Protein AF-A0A081BRT9-F1 (afdb_monomer_lite)

Secondary structure (DSSP, 8-state):
----------TTT--SSHHHHHHHHHHS-GGGGGGG----------------PPPHHHHHHHHHHHHHTT--HHHHHHHHHHHHHHHHHHTS--------S----

Radius of gyration: 30.95 Å; chains: 1; boundi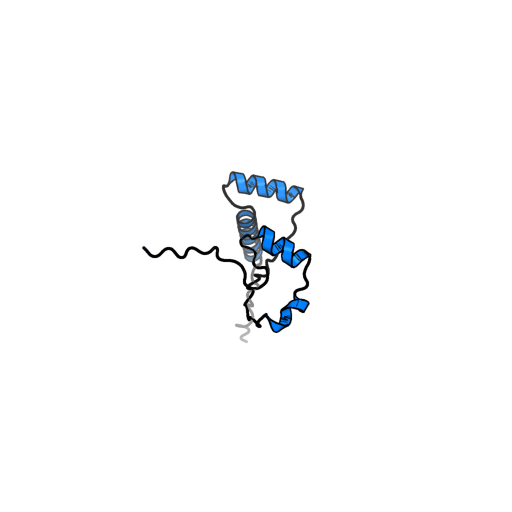ng box: 58×52×90 Å

Foldseek 3Di:
DDDPPDQPADPPQRDRDPVSVVVSPVPDPPVVCVVVDDDDDDDDPDPPDDDDDDDPVRQVVLCVVCVVVVHDSVVSVVVVVVVVVVVVVVPDPDPPPPDDDDPDD

Organism: NCBI:txid1499966

InterPro domains:
  IPR022148 CopG antitoxin [PF12441] (17-83)

Sequence (105 aa):
MNENSAPQVTSISKAATIEEIAEFWDTHSLADYWEQTHEVEFEVSAECRRRVTLAPDIYERLATQAHRRGLTLETLVNLWLSQRLERRNARKPQKRQKNVAEASQ

pLDDT: mean 82.81, std 17.64, range [34.69, 97.38]

Structure (mmCIF, N/CA/C/O backbone):
data_AF-A0A081BRT9-F1
#
_entry.id   AF-A0A081BRT9-F1
#
loop_
_atom_site.group_PDB
_atom_site.id
_atom_site.type_symbol
_atom_site.label_atom_id
_atom_site.label_alt_id
_atom_site.label_comp_id
_atom_site.label_asym_id
_atom_site.label_entity_id
_atom_site.label_seq_id
_atom_site.pdbx_PDB_ins_code
_atom_site.Cartn_x
_atom_site.Cartn_y
_atom_site.Cartn_z
_atom_site.occupancy
_atom_site.B_iso_or_equiv
_atom_site.auth_seq_id
_atom_site.auth_comp_id
_atom_site.auth_asym_id
_atom_site.auth_atom_id
_atom_site.pdbx_PDB_model_num
ATOM 1 N N . MET A 1 1 ? 39.431 22.110 -20.969 1.00 34.69 1 MET A N 1
ATOM 2 C CA . MET A 1 1 ? 37.967 21.954 -21.089 1.00 34.69 1 MET A CA 1
ATOM 3 C C . MET A 1 1 ? 37.706 20.468 -21.221 1.00 34.69 1 MET A C 1
ATOM 5 O O . MET A 1 1 ? 38.005 19.913 -22.267 1.00 34.69 1 MET A O 1
ATOM 9 N N . ASN A 1 2 ? 37.290 19.819 -20.133 1.00 45.44 2 ASN A N 1
ATOM 10 C CA . ASN A 1 2 ? 37.007 18.385 -20.103 1.00 45.44 2 ASN A CA 1
ATOM 11 C C . ASN A 1 2 ? 35.498 18.205 -19.999 1.00 45.44 2 ASN A C 1
ATOM 13 O O . ASN A 1 2 ? 34.967 18.365 -18.907 1.00 45.44 2 ASN A O 1
ATOM 17 N N . GLU A 1 3 ? 34.832 17.846 -21.090 1.00 47.00 3 GLU A N 1
ATOM 18 C CA . GLU A 1 3 ? 33.438 17.392 -21.048 1.00 47.00 3 GLU A CA 1
ATOM 19 C C . GLU A 1 3 ? 33.256 16.244 -22.043 1.00 47.00 3 GLU A C 1
ATOM 21 O O . GLU A 1 3 ? 32.727 16.403 -23.137 1.00 47.00 3 GLU A O 1
ATOM 26 N N . ASN A 1 4 ? 33.723 15.056 -21.657 1.00 50.81 4 ASN A N 1
ATOM 27 C CA . ASN A 1 4 ? 33.296 13.807 -22.285 1.00 50.81 4 ASN A CA 1
ATOM 28 C C . ASN A 1 4 ? 31.963 13.384 -21.637 1.00 50.81 4 ASN A C 1
ATOM 30 O O . ASN A 1 4 ? 31.917 12.443 -20.849 1.00 50.81 4 ASN A O 1
ATOM 34 N N . SER A 1 5 ? 30.876 14.098 -21.934 1.00 56.59 5 SER A N 1
ATOM 35 C CA . SER A 1 5 ? 29.516 13.658 -21.587 1.00 56.59 5 SER A CA 1
ATOM 36 C C . SER A 1 5 ? 28.977 12.774 -22.709 1.00 56.59 5 SER A C 1
ATOM 38 O O . SER A 1 5 ? 28.094 13.169 -23.465 1.00 56.59 5 SER A O 1
ATOM 40 N N . ALA A 1 6 ? 29.554 11.580 -22.863 1.00 61.16 6 ALA A N 1
ATOM 41 C CA . ALA A 1 6 ? 28.919 10.544 -23.669 1.00 61.16 6 ALA A CA 1
ATOM 42 C C . ALA A 1 6 ? 27.644 10.076 -22.938 1.00 61.16 6 ALA A C 1
ATOM 44 O O . ALA A 1 6 ? 27.686 9.919 -21.712 1.00 61.16 6 ALA A O 1
ATOM 45 N N . PRO A 1 7 ? 26.516 9.868 -23.641 1.00 64.69 7 PRO A N 1
ATOM 46 C CA . PRO A 1 7 ? 25.309 9.342 -23.016 1.00 64.69 7 PRO A CA 1
ATOM 47 C C . PRO A 1 7 ? 25.623 7.986 -22.374 1.00 64.69 7 PRO A C 1
ATOM 49 O O . PRO A 1 7 ? 26.227 7.115 -23.002 1.00 64.69 7 PRO A O 1
ATOM 52 N N . GLN A 1 8 ? 25.252 7.830 -21.102 1.00 74.06 8 GLN A N 1
ATOM 53 C CA . GLN A 1 8 ? 25.415 6.581 -20.361 1.00 74.06 8 GLN A CA 1
ATOM 54 C C . GLN A 1 8 ? 24.428 5.557 -20.931 1.00 74.06 8 GLN A C 1
ATOM 56 O O . GLN A 1 8 ? 23.262 5.528 -20.547 1.00 74.06 8 GLN A O 1
ATOM 61 N N . VAL A 1 9 ? 24.885 4.767 -21.900 1.00 88.62 9 VAL A N 1
ATOM 62 C CA . VAL A 1 9 ? 24.097 3.705 -22.532 1.00 88.62 9 VAL A CA 1
ATOM 63 C C . VAL A 1 9 ? 24.333 2.368 -21.845 1.00 88.62 9 VAL A C 1
ATOM 65 O O . VAL A 1 9 ? 25.416 2.079 -21.334 1.00 88.62 9 VAL A O 1
ATOM 68 N N . THR A 1 10 ? 23.314 1.522 -21.870 1.00 88.56 10 THR A N 1
ATOM 69 C CA . THR A 1 10 ? 23.387 0.157 -21.340 1.00 88.56 10 THR A CA 1
ATOM 70 C C . THR A 1 10 ? 24.361 -0.724 -22.126 1.00 88.56 10 THR A C 1
ATOM 72 O O . THR A 1 10 ? 24.479 -0.627 -23.347 1.00 88.56 10 THR A O 1
ATOM 75 N N . SER A 1 11 ? 25.063 -1.627 -21.435 1.00 87.44 11 SER A N 1
ATOM 76 C CA . SER A 1 11 ? 26.128 -2.435 -22.046 1.00 87.44 11 SER A CA 1
ATOM 77 C C . SER A 1 11 ? 25.633 -3.408 -23.123 1.00 87.44 11 SER A C 1
ATOM 79 O O . SER A 1 11 ? 26.323 -3.547 -24.134 1.00 87.44 11 SER A O 1
ATOM 81 N N . ILE A 1 12 ? 24.461 -4.030 -22.928 1.00 90.56 12 ILE A N 1
ATOM 82 C CA . ILE A 1 12 ? 23.890 -5.047 -23.833 1.00 90.56 12 ILE A CA 1
ATOM 83 C C . ILE A 1 12 ? 22.948 -4.398 -24.855 1.00 90.56 12 ILE A C 1
ATOM 85 O O . ILE A 1 12 ? 23.237 -4.412 -26.046 1.00 90.56 12 ILE A O 1
ATOM 89 N N . SER A 1 13 ? 21.873 -3.754 -24.393 1.00 89.06 13 SER A N 1
ATOM 90 C CA . SER A 1 13 ? 20.848 -3.144 -25.252 1.00 89.06 13 SER A CA 1
ATOM 91 C C . SER A 1 13 ? 21.305 -1.878 -25.986 1.00 89.06 13 SER A C 1
ATOM 93 O O . SER A 1 13 ? 20.623 -1.436 -26.902 1.00 89.06 13 SER A O 1
ATOM 95 N N . LYS A 1 14 ? 22.430 -1.256 -25.585 1.00 91.06 14 LYS A N 1
ATOM 96 C CA . LYS A 1 14 ? 22.933 0.035 -26.116 1.00 91.06 14 LYS A CA 1
ATOM 97 C C . LYS A 1 14 ? 21.916 1.187 -26.077 1.00 91.06 14 LYS A C 1
ATOM 99 O O . LYS A 1 14 ? 22.151 2.235 -26.671 1.00 91.06 14 LYS A O 1
ATOM 104 N N . ALA A 1 15 ? 20.830 1.010 -25.335 1.00 91.50 15 ALA A N 1
ATOM 105 C CA . ALA A 1 15 ? 19.762 1.973 -25.140 1.00 91.50 15 ALA A CA 1
ATOM 106 C C . ALA A 1 15 ? 20.122 2.983 -24.043 1.00 91.50 15 ALA A C 1
ATOM 108 O O . ALA A 1 15 ? 20.834 2.638 -23.086 1.00 91.50 15 ALA A O 1
ATOM 109 N N . ALA A 1 16 ? 19.629 4.215 -24.201 1.00 89.62 16 ALA A N 1
ATOM 110 C CA . ALA A 1 16 ? 19.879 5.340 -23.298 1.00 89.62 16 ALA A CA 1
ATOM 111 C C . ALA A 1 16 ? 18.681 5.643 -22.382 1.00 89.62 16 ALA A C 1
ATOM 113 O O . ALA A 1 16 ? 18.864 6.235 -21.318 1.00 89.62 16 ALA A O 1
ATOM 114 N N . THR A 1 17 ? 17.469 5.249 -22.785 1.00 91.56 17 THR A N 1
ATOM 115 C CA . THR A 1 17 ? 16.224 5.468 -22.030 1.00 91.56 17 THR A CA 1
ATOM 116 C C . THR A 1 17 ? 15.646 4.162 -21.489 1.00 91.56 17 THR A C 1
ATOM 118 O O . THR A 1 17 ? 15.946 3.081 -21.992 1.00 91.56 17 THR A O 1
ATOM 121 N N . ILE A 1 18 ? 14.813 4.253 -20.448 1.00 91.62 18 ILE A N 1
ATOM 122 C CA . ILE A 1 18 ? 14.179 3.076 -19.832 1.00 91.62 18 ILE A CA 1
ATOM 123 C C . ILE A 1 18 ? 13.239 2.397 -20.832 1.00 91.62 18 ILE A C 1
ATOM 125 O O . ILE A 1 18 ? 13.204 1.171 -20.909 1.00 91.62 18 ILE A O 1
ATOM 129 N N . GLU A 1 19 ? 12.519 3.190 -21.618 1.00 93.50 19 GLU A N 1
ATOM 130 C CA . GLU A 1 19 ? 11.577 2.737 -22.634 1.00 93.50 19 GLU A CA 1
ATOM 131 C C . GLU A 1 19 ? 12.280 1.933 -23.737 1.00 93.50 19 GLU A C 1
ATOM 133 O O . GLU A 1 19 ? 11.851 0.827 -24.053 1.00 93.50 19 GLU A O 1
ATOM 138 N N . GLU A 1 20 ? 13.405 2.431 -24.261 1.00 92.31 20 GLU A N 1
ATOM 139 C CA . GLU A 1 20 ? 14.206 1.717 -25.268 1.00 92.31 20 GLU A CA 1
ATOM 140 C C . GLU A 1 20 ? 14.825 0.422 -24.712 1.00 92.31 20 GLU A C 1
ATOM 142 O O . GLU A 1 20 ? 14.930 -0.576 -25.424 1.00 92.31 20 GLU A O 1
ATOM 147 N N . ILE A 1 21 ? 15.240 0.416 -23.436 1.00 93.19 21 ILE A N 1
ATOM 148 C CA . ILE A 1 21 ? 15.748 -0.796 -22.770 1.00 93.19 21 ILE A CA 1
ATOM 149 C C . ILE A 1 21 ? 14.633 -1.844 -22.674 1.00 93.19 21 ILE A C 1
ATOM 151 O O . ILE A 1 21 ? 14.879 -3.018 -22.946 1.00 93.19 21 ILE A O 1
ATOM 155 N N . ALA A 1 22 ? 13.421 -1.430 -22.296 1.00 93.00 22 ALA A N 1
ATOM 156 C CA . ALA A 1 22 ? 12.270 -2.320 -22.205 1.00 93.00 22 ALA A CA 1
ATOM 157 C C . ALA A 1 22 ? 11.899 -2.906 -23.576 1.00 93.00 22 ALA A C 1
ATOM 159 O O . ALA A 1 22 ? 11.799 -4.122 -23.697 1.00 93.00 22 ALA A O 1
ATOM 160 N N . GLU A 1 23 ? 11.800 -2.075 -24.619 1.00 95.06 23 GLU A N 1
ATOM 161 C CA . GLU A 1 23 ? 11.469 -2.525 -25.981 1.00 95.06 23 GLU A CA 1
ATOM 162 C C . GLU A 1 23 ? 12.494 -3.535 -26.533 1.00 95.06 23 GLU A C 1
ATOM 164 O O . GLU A 1 23 ? 12.135 -4.520 -27.190 1.00 95.06 23 GLU A O 1
ATOM 169 N N . PHE A 1 24 ? 13.777 -3.350 -26.208 1.00 94.19 24 PHE A N 1
ATOM 170 C CA . PHE A 1 24 ? 14.812 -4.327 -26.534 1.00 94.19 24 PHE A CA 1
ATOM 171 C C . PHE A 1 24 ? 14.563 -5.673 -25.835 1.00 94.19 24 PHE A C 1
ATOM 173 O O . PHE A 1 24 ? 14.541 -6.710 -26.496 1.00 94.19 24 PHE A O 1
ATOM 180 N N . TRP A 1 25 ? 14.339 -5.682 -24.518 1.00 94.25 25 TRP A N 1
ATOM 181 C CA . TRP A 1 25 ? 14.158 -6.922 -23.750 1.00 94.25 25 TRP A CA 1
ATOM 182 C C . TRP A 1 25 ? 12.785 -7.588 -23.928 1.00 94.25 25 TRP A C 1
ATOM 184 O O . TRP A 1 25 ? 12.671 -8.788 -23.699 1.00 94.25 25 TRP A O 1
ATOM 194 N N . ASP A 1 26 ? 11.768 -6.870 -24.405 1.00 95.19 26 ASP A N 1
ATOM 195 C CA . ASP A 1 26 ? 10.484 -7.462 -24.806 1.00 95.19 26 ASP A CA 1
ATOM 196 C C . ASP A 1 26 ? 10.629 -8.366 -26.041 1.00 95.19 26 ASP A C 1
ATOM 198 O O . ASP A 1 26 ? 9.858 -9.310 -26.233 1.00 95.19 26 ASP A O 1
ATOM 202 N N . THR A 1 27 ? 11.624 -8.085 -26.888 1.00 93.81 27 THR A N 1
ATOM 203 C CA . THR A 1 27 ? 11.876 -8.817 -28.138 1.00 93.81 27 THR A CA 1
ATOM 204 C C . THR A 1 27 ? 13.071 -9.770 -28.066 1.00 93.81 27 THR A C 1
ATOM 206 O O . THR A 1 27 ? 13.165 -10.674 -28.897 1.00 93.81 27 THR A O 1
ATOM 209 N N . HIS A 1 28 ? 13.956 -9.615 -27.076 1.00 93.56 28 HIS A N 1
ATOM 210 C CA . HIS A 1 28 ? 15.177 -10.408 -26.915 1.00 93.56 28 HIS A CA 1
ATOM 211 C C . HIS A 1 28 ? 15.138 -11.262 -25.646 1.00 93.56 28 HIS A C 1
ATOM 213 O O . HIS A 1 28 ? 14.808 -10.785 -24.562 1.00 93.56 28 HIS A O 1
ATOM 219 N N . SER A 1 29 ? 15.539 -12.530 -25.753 1.00 91.25 29 SER A N 1
ATOM 220 C CA . SER A 1 29 ? 15.634 -13.408 -24.588 1.00 91.25 29 SER A CA 1
ATOM 221 C C . SER A 1 29 ? 16.905 -13.120 -23.792 1.00 91.25 29 SER A C 1
ATOM 223 O O . SER A 1 29 ? 17.996 -13.047 -24.354 1.00 91.25 29 SER A O 1
ATOM 225 N N . LEU A 1 30 ? 16.801 -13.055 -22.460 1.00 90.50 30 LEU A N 1
ATOM 226 C CA . LEU A 1 30 ? 17.973 -12.973 -21.575 1.00 90.50 30 LEU A CA 1
ATOM 227 C C . LEU A 1 30 ? 18.951 -14.139 -21.792 1.00 90.50 30 LEU A C 1
ATOM 229 O O . LEU A 1 30 ? 20.162 -13.960 -21.672 1.00 90.50 30 LEU A O 1
ATOM 233 N N . ALA A 1 31 ? 18.435 -15.320 -22.145 1.00 90.81 31 ALA A N 1
ATOM 234 C CA . ALA A 1 31 ? 19.243 -16.516 -22.370 1.00 90.81 31 ALA A CA 1
ATOM 235 C C . ALA A 1 31 ? 20.273 -16.336 -23.500 1.00 90.81 31 ALA A C 1
ATOM 237 O O . ALA A 1 31 ? 21.374 -16.874 -23.405 1.00 90.81 31 ALA A O 1
ATOM 238 N N . ASP A 1 32 ? 19.957 -15.531 -24.520 1.00 92.19 32 ASP A N 1
ATOM 239 C CA . ASP A 1 32 ? 20.842 -15.292 -25.671 1.00 92.19 32 ASP A CA 1
ATOM 240 C C . ASP A 1 32 ? 22.095 -14.487 -25.285 1.00 92.19 32 ASP A C 1
ATOM 242 O O . ASP A 1 32 ? 23.099 -14.478 -25.999 1.00 92.19 32 ASP A O 1
ATOM 246 N N . TYR A 1 33 ? 22.052 -13.832 -24.124 1.00 90.50 33 TYR A N 1
ATOM 247 C CA . TYR A 1 33 ? 23.116 -12.986 -23.599 1.00 90.50 33 TYR A CA 1
ATOM 248 C C . TYR A 1 33 ? 23.695 -13.525 -22.289 1.00 90.50 33 TYR A C 1
ATOM 250 O O . TYR A 1 33 ? 24.466 -12.815 -21.649 1.00 90.50 33 TYR A O 1
ATOM 258 N N . TRP A 1 34 ? 23.373 -14.765 -21.895 1.00 89.44 34 TRP A N 1
ATOM 259 C CA . TRP A 1 34 ? 23.751 -15.331 -20.593 1.00 89.44 34 TRP A CA 1
ATOM 260 C C . TRP A 1 34 ? 25.262 -15.248 -20.319 1.00 89.44 34 TRP A C 1
ATOM 262 O O . TRP A 1 34 ? 25.669 -14.787 -19.257 1.00 89.44 34 TRP A O 1
ATOM 272 N N . GLU A 1 35 ? 26.092 -15.552 -21.321 1.00 91.75 35 GLU A N 1
ATOM 273 C CA . GLU A 1 35 ? 27.565 -15.471 -21.253 1.00 91.75 35 GLU A CA 1
ATOM 274 C C . GLU A 1 35 ? 28.114 -14.038 -21.090 1.00 91.75 35 GLU A C 1
ATOM 276 O O . GLU A 1 35 ? 29.278 -13.842 -20.747 1.00 91.75 35 GLU A O 1
ATOM 281 N N . GLN A 1 36 ? 27.294 -13.020 -21.364 1.00 90.94 36 GLN A N 1
ATOM 282 C CA . GLN A 1 36 ? 27.626 -11.601 -21.180 1.00 90.94 36 GLN A CA 1
ATOM 283 C C . GLN A 1 36 ? 27.092 -11.055 -19.846 1.00 90.94 36 GLN A C 1
ATOM 285 O O . GLN A 1 36 ? 27.360 -9.901 -19.499 1.00 90.94 36 GLN A O 1
ATOM 290 N N . THR A 1 37 ? 26.330 -11.864 -19.105 1.00 88.81 37 THR A N 1
ATOM 291 C CA . THR A 1 37 ? 25.838 -11.534 -17.766 1.00 88.81 37 THR A CA 1
ATOM 292 C C . THR A 1 37 ? 26.750 -12.112 -16.690 1.00 88.81 37 THR A C 1
ATOM 294 O O . THR A 1 37 ? 27.564 -12.998 -16.939 1.00 88.81 37 THR A O 1
ATOM 297 N N . HIS A 1 38 ? 26.634 -11.582 -15.478 1.00 87.69 38 HIS A N 1
ATOM 298 C CA . HIS A 1 38 ? 27.284 -12.138 -14.301 1.00 87.69 38 HIS A CA 1
ATOM 299 C C . HIS A 1 38 ? 26.235 -12.345 -13.219 1.00 87.69 38 HIS A C 1
ATOM 301 O O . HIS A 1 38 ? 25.266 -11.589 -13.125 1.00 87.69 38 HIS A O 1
ATOM 307 N N . GLU A 1 39 ? 26.431 -13.380 -12.413 1.00 88.50 39 GLU A N 1
ATOM 308 C CA . GLU A 1 39 ? 25.570 -13.650 -11.273 1.00 88.50 39 GLU A CA 1
ATOM 309 C C . GLU A 1 39 ? 25.713 -12.530 -10.237 1.00 88.50 39 GLU A C 1
ATOM 311 O O . GLU A 1 39 ? 26.821 -12.106 -9.900 1.00 88.50 39 GLU A O 1
ATOM 316 N N . VAL A 1 40 ? 24.576 -12.036 -9.752 1.00 89.94 40 VAL A N 1
ATOM 317 C CA . VAL A 1 40 ? 24.508 -11.014 -8.709 1.00 89.94 40 VAL A CA 1
ATOM 318 C C . VAL A 1 40 ? 23.595 -11.528 -7.610 1.00 89.94 40 VAL A C 1
ATOM 320 O O . VAL A 1 40 ? 22.429 -11.837 -7.856 1.00 89.94 40 VAL A O 1
ATOM 323 N N . GLU A 1 41 ? 24.118 -11.588 -6.388 1.00 88.81 41 GLU A N 1
ATOM 324 C CA . GLU A 1 41 ? 23.321 -11.856 -5.196 1.00 88.81 41 GLU A CA 1
ATOM 325 C C . GLU A 1 41 ? 22.664 -10.553 -4.730 1.00 88.81 41 GLU A C 1
ATOM 327 O O . GLU A 1 41 ? 23.332 -9.536 -4.525 1.00 88.81 41 GLU A O 1
ATOM 332 N N . PHE A 1 42 ? 21.342 -10.567 -4.579 1.00 86.69 42 PHE A N 1
ATOM 333 C CA . PHE A 1 42 ? 20.590 -9.439 -4.045 1.00 86.69 42 PHE A CA 1
ATOM 334 C C . PHE A 1 42 ? 19.599 -9.917 -2.990 1.00 86.69 42 PHE A C 1
ATOM 336 O O . PHE A 1 42 ? 18.923 -10.933 -3.147 1.00 86.69 42 PHE A O 1
ATOM 343 N N . GLU A 1 43 ? 19.497 -9.158 -1.903 1.00 85.00 43 GLU A N 1
ATOM 344 C CA . GLU A 1 43 ? 18.567 -9.449 -0.821 1.00 85.00 43 GLU A CA 1
ATOM 345 C C . GLU A 1 43 ? 17.242 -8.722 -1.071 1.00 85.00 43 GLU A C 1
ATOM 347 O O . GLU A 1 43 ? 17.173 -7.491 -1.095 1.00 85.00 43 GLU A O 1
ATOM 352 N N . VAL A 1 44 ? 16.163 -9.484 -1.253 1.00 81.69 44 VAL A N 1
ATOM 353 C CA . VAL A 1 44 ? 14.813 -8.922 -1.351 1.00 81.69 44 VAL A CA 1
ATOM 354 C C . VAL A 1 44 ? 14.168 -8.947 0.027 1.00 81.69 44 VAL A C 1
ATOM 356 O O . VAL A 1 44 ? 13.643 -9.972 0.464 1.00 81.69 44 VAL A O 1
ATOM 359 N N . SER A 1 45 ? 14.135 -7.796 0.699 1.00 77.81 45 SER A N 1
ATOM 360 C CA . SER A 1 45 ? 13.304 -7.625 1.893 1.00 77.81 45 SER A CA 1
ATOM 361 C C . SER A 1 45 ? 11.842 -7.418 1.486 1.00 77.81 45 SER A C 1
ATOM 363 O O . SER A 1 45 ? 11.344 -6.299 1.357 1.00 77.81 45 SER A O 1
ATOM 365 N N . ALA A 1 46 ? 11.140 -8.521 1.228 1.00 77.19 46 ALA A N 1
ATOM 366 C CA . ALA A 1 46 ? 9.694 -8.510 1.050 1.00 77.19 46 ALA A CA 1
ATOM 367 C C . ALA A 1 46 ? 9.013 -8.696 2.413 1.00 77.19 46 ALA A C 1
ATOM 369 O O . ALA A 1 46 ? 8.776 -9.819 2.864 1.00 77.19 46 ALA A O 1
ATOM 370 N N . GLU A 1 47 ? 8.673 -7.595 3.087 1.00 78.31 47 GLU A N 1
ATOM 371 C CA . GLU A 1 47 ? 7.886 -7.664 4.321 1.00 78.31 47 GLU A CA 1
ATOM 372 C C . GLU A 1 47 ? 6.527 -8.330 4.056 1.00 78.31 47 GLU A C 1
ATOM 374 O O . GLU A 1 47 ? 5.664 -7.802 3.344 1.00 78.31 47 GLU A O 1
ATOM 379 N N . CYS A 1 48 ? 6.308 -9.496 4.668 1.00 74.75 48 CYS A N 1
ATOM 380 C CA . CYS A 1 48 ? 5.028 -10.192 4.622 1.00 74.75 48 CYS A CA 1
ATOM 381 C C . CYS A 1 48 ? 3.947 -9.378 5.348 1.00 74.75 48 CYS A C 1
ATOM 383 O O . CYS A 1 48 ? 3.746 -9.496 6.560 1.00 74.75 48 CYS A O 1
ATOM 385 N N . ARG A 1 49 ? 3.209 -8.560 4.594 1.00 80.88 49 ARG A N 1
ATOM 386 C CA . ARG A 1 49 ? 2.082 -7.787 5.126 1.00 80.88 49 ARG A CA 1
ATOM 387 C C . ARG A 1 49 ? 0.893 -8.702 5.402 1.00 80.88 49 ARG A C 1
ATOM 389 O O . ARG A 1 49 ? 0.321 -9.291 4.486 1.00 80.88 49 ARG A O 1
ATOM 396 N N . ARG A 1 50 ? 0.466 -8.767 6.663 1.00 84.25 50 ARG A N 1
ATOM 397 C CA . ARG A 1 50 ? -0.791 -9.423 7.047 1.00 84.25 50 ARG A CA 1
ATOM 398 C C . ARG A 1 50 ? -1.955 -8.513 6.671 1.00 84.25 50 ARG A C 1
ATOM 400 O O . ARG A 1 50 ? -1.996 -7.361 7.090 1.00 84.25 50 ARG A O 1
ATOM 407 N N . ARG A 1 51 ? -2.897 -9.027 5.879 1.00 88.62 51 ARG A N 1
ATOM 408 C CA . ARG A 1 51 ? -4.078 -8.282 5.425 1.00 88.62 51 ARG A CA 1
ATOM 409 C C . ARG A 1 51 ? -5.344 -8.916 5.984 1.00 88.62 51 ARG A C 1
ATOM 411 O O . ARG A 1 51 ? -5.448 -10.136 6.061 1.00 88.62 51 ARG A O 1
ATOM 418 N N . VAL A 1 52 ? -6.305 -8.075 6.348 1.00 89.06 52 VAL A N 1
ATOM 419 C CA . VAL A 1 52 ? -7.655 -8.488 6.740 1.00 89.06 52 VAL A CA 1
ATOM 420 C C . VAL A 1 52 ? -8.629 -7.801 5.798 1.00 89.06 52 VAL A C 1
ATOM 422 O O . VAL A 1 52 ? -8.642 -6.574 5.710 1.00 89.06 52 VAL A O 1
ATOM 425 N N . THR A 1 53 ? -9.433 -8.586 5.087 1.00 93.69 53 THR A N 1
ATOM 426 C CA . THR A 1 53 ? -10.470 -8.041 4.210 1.00 93.69 53 THR A CA 1
ATOM 427 C C . THR A 1 53 ? -11.623 -7.502 5.049 1.00 93.69 53 THR A C 1
ATOM 429 O O . THR A 1 53 ? -12.143 -8.193 5.926 1.00 93.69 53 THR A O 1
ATOM 432 N N . LEU A 1 54 ? -12.024 -6.263 4.774 1.00 94.75 54 LEU A N 1
ATOM 433 C CA . LEU A 1 54 ? -13.197 -5.632 5.370 1.00 94.75 54 LEU A CA 1
ATOM 434 C C . LEU A 1 54 ? -14.377 -5.739 4.404 1.00 94.75 54 LEU A C 1
ATOM 436 O O . LEU A 1 54 ? -14.198 -5.638 3.191 1.00 94.75 54 LEU A O 1
ATOM 440 N N . ALA A 1 55 ? -15.583 -5.917 4.942 1.00 96.94 55 ALA A N 1
ATOM 441 C CA . ALA A 1 55 ? -16.793 -5.785 4.142 1.00 96.94 55 ALA A CA 1
ATOM 442 C C . ALA A 1 55 ? -16.923 -4.334 3.621 1.00 96.94 55 ALA A C 1
ATOM 444 O O . ALA A 1 55 ? -16.523 -3.409 4.341 1.00 96.94 55 ALA A O 1
ATOM 445 N N . PRO A 1 56 ? -17.464 -4.108 2.406 1.00 96.44 56 PRO A N 1
ATOM 446 C CA . PRO A 1 56 ? -17.496 -2.777 1.791 1.00 96.44 56 PRO A CA 1
ATOM 447 C C . PRO A 1 56 ? -18.190 -1.714 2.653 1.00 96.44 56 PRO A C 1
ATOM 449 O O . PRO A 1 56 ? -17.676 -0.614 2.833 1.00 96.44 56 PRO A O 1
ATOM 452 N N . ASP A 1 57 ? -19.318 -2.063 3.266 1.00 97.12 57 ASP A N 1
ATOM 453 C CA . ASP A 1 57 ? -20.090 -1.181 4.144 1.00 97.12 57 ASP A CA 1
ATOM 454 C C . ASP A 1 57 ? -19.319 -0.794 5.421 1.00 97.12 57 ASP A C 1
ATOM 456 O O . ASP A 1 57 ? -19.396 0.341 5.899 1.00 97.12 57 ASP A O 1
ATOM 460 N N . ILE A 1 58 ? -18.538 -1.726 5.973 1.00 95.62 58 ILE A N 1
ATOM 461 C CA . ILE A 1 58 ? -17.686 -1.484 7.140 1.00 95.62 58 ILE A CA 1
ATOM 462 C C . ILE A 1 58 ? -16.513 -0.579 6.769 1.00 95.62 58 ILE A C 1
ATOM 464 O O . ILE A 1 58 ? -16.190 0.339 7.529 1.00 95.62 58 ILE A O 1
ATOM 468 N N . TYR A 1 59 ? -15.900 -0.813 5.609 1.00 96.94 59 TYR A N 1
ATOM 469 C CA . TYR A 1 59 ? -14.807 0.008 5.101 1.00 96.94 59 TYR A CA 1
ATOM 470 C C . TYR A 1 59 ? -15.232 1.474 4.961 1.00 96.94 59 TYR A C 1
ATOM 472 O O . TYR A 1 59 ? -14.592 2.342 5.549 1.00 96.94 59 TYR A O 1
ATOM 480 N N . GLU A 1 60 ? -16.347 1.741 4.277 1.00 97.00 60 GLU A N 1
ATOM 481 C CA . GLU A 1 60 ? -16.890 3.092 4.052 1.00 97.00 60 GLU A CA 1
ATOM 482 C C . GLU A 1 60 ? -17.075 3.871 5.363 1.00 97.00 60 GLU A C 1
ATOM 484 O O . GLU A 1 60 ? -16.645 5.022 5.527 1.00 97.00 60 GLU A O 1
ATOM 489 N N . ARG A 1 61 ? -17.671 3.208 6.359 1.00 96.50 61 ARG A N 1
ATOM 490 C CA . ARG A 1 61 ? -17.920 3.799 7.679 1.00 96.50 61 ARG A CA 1
ATOM 491 C C . ARG A 1 61 ? -16.623 4.105 8.419 1.00 96.50 61 ARG A C 1
ATOM 493 O O . ARG A 1 61 ? -16.493 5.181 9.008 1.00 96.50 61 ARG A O 1
ATOM 500 N N . LEU A 1 62 ? -15.665 3.180 8.396 1.00 96.44 62 LEU A N 1
ATOM 501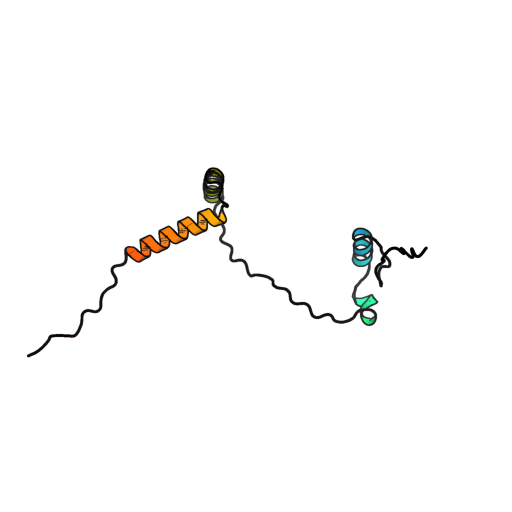 C CA . LEU A 1 62 ? -14.376 3.368 9.058 1.00 96.44 62 LEU A CA 1
ATOM 502 C C . LEU A 1 62 ? -13.529 4.434 8.358 1.00 96.44 62 LEU A C 1
ATOM 504 O O . LEU A 1 62 ? -12.919 5.251 9.042 1.00 96.44 62 LEU A O 1
ATOM 508 N N . ALA A 1 63 ? -13.530 4.473 7.025 1.00 96.19 63 ALA A N 1
ATOM 509 C CA . ALA A 1 63 ? -12.804 5.464 6.237 1.00 96.19 63 ALA A CA 1
ATOM 510 C C . ALA A 1 63 ? -13.329 6.877 6.517 1.00 96.19 63 ALA A C 1
ATOM 512 O O . ALA A 1 63 ? -12.550 7.775 6.842 1.00 96.19 63 ALA A O 1
ATOM 513 N N . THR A 1 64 ? -14.656 7.051 6.521 1.00 97.38 64 THR A N 1
ATOM 514 C CA . THR A 1 64 ? -15.304 8.321 6.887 1.00 97.38 64 THR A CA 1
ATOM 515 C C . THR A 1 64 ? -14.884 8.772 8.287 1.00 97.38 64 THR A C 1
ATOM 517 O O . THR A 1 64 ? -14.587 9.944 8.526 1.00 97.38 64 THR A O 1
ATOM 520 N N . GLN A 1 65 ? -14.840 7.840 9.238 1.00 96.88 65 GLN A N 1
ATOM 521 C CA . GLN A 1 65 ? -14.501 8.146 10.621 1.00 96.88 65 GLN A CA 1
ATOM 522 C C . GLN A 1 65 ? -13.011 8.428 10.831 1.00 96.88 65 GLN A C 1
ATOM 524 O O . GLN A 1 65 ? -12.670 9.281 11.651 1.00 96.88 65 GLN A O 1
ATOM 529 N N . ALA A 1 66 ? -12.140 7.741 10.095 1.00 97.06 66 ALA A N 1
ATOM 530 C CA . ALA A 1 66 ? -10.705 7.981 10.104 1.00 97.06 66 ALA A CA 1
ATOM 531 C C . ALA A 1 66 ? -10.407 9.373 9.538 1.00 97.06 66 ALA A C 1
ATOM 533 O O . ALA A 1 66 ? -9.754 10.178 10.202 1.00 97.06 66 ALA A O 1
ATOM 534 N N . HIS A 1 67 ? -11.019 9.708 8.398 1.00 97.19 67 HIS A N 1
ATOM 535 C CA . HIS A 1 67 ? -10.873 11.008 7.754 1.00 97.19 67 HIS A CA 1
ATOM 536 C C . HIS A 1 67 ? -11.330 12.162 8.657 1.00 97.19 67 HIS A C 1
ATOM 538 O O . HIS A 1 67 ? -10.583 13.112 8.873 1.00 97.19 67 HIS A O 1
ATOM 544 N N . ARG A 1 68 ? -12.506 12.042 9.294 1.00 97.12 68 ARG A N 1
ATOM 545 C CA . ARG A 1 68 ? -13.007 13.043 10.261 1.00 97.12 68 ARG A CA 1
ATOM 546 C C . ARG A 1 68 ? -12.083 13.264 11.462 1.00 97.12 68 ARG A C 1
ATOM 548 O O . ARG A 1 68 ? -12.189 14.292 12.121 1.00 97.12 68 ARG A O 1
ATOM 555 N N . ARG A 1 69 ? -11.226 12.293 11.784 1.00 94.88 69 ARG A N 1
ATOM 556 C CA . ARG A 1 69 ? -10.269 12.352 12.898 1.00 94.88 69 ARG A CA 1
ATOM 557 C C . ARG A 1 69 ? -8.847 12.695 12.448 1.00 94.88 69 ARG A C 1
ATOM 559 O O . ARG A 1 69 ? -7.968 12.742 13.300 1.00 94.88 69 ARG A O 1
ATOM 566 N N . GLY A 1 70 ? -8.613 12.901 11.148 1.00 96.44 70 GLY A N 1
ATOM 567 C CA . GLY A 1 70 ? -7.270 13.112 10.600 1.00 96.44 70 GLY A CA 1
ATOM 568 C C . GLY A 1 70 ? -6.355 11.891 10.750 1.00 96.44 70 GLY A C 1
ATOM 569 O O . GLY A 1 70 ? -5.144 12.042 10.858 1.00 96.44 70 GLY A O 1
ATOM 570 N N . LEU A 1 71 ? -6.928 10.685 10.810 1.00 96.69 71 LEU A N 1
ATOM 571 C CA . LEU A 1 71 ? -6.198 9.428 10.972 1.00 96.69 71 LEU A CA 1
ATOM 572 C C . LEU A 1 71 ? -6.267 8.598 9.692 1.00 96.69 71 LEU A C 1
ATOM 574 O O . LEU A 1 71 ? -7.226 8.686 8.924 1.00 96.69 71 LEU A O 1
ATOM 578 N N . THR A 1 72 ? -5.283 7.721 9.502 1.00 96.56 72 THR A N 1
ATOM 579 C CA . THR A 1 72 ? -5.396 6.653 8.506 1.00 96.56 72 THR A CA 1
ATOM 580 C C . THR A 1 72 ? -6.399 5.601 8.980 1.00 96.56 72 THR A C 1
ATOM 582 O O . THR A 1 72 ? -6.620 5.409 10.183 1.00 96.56 72 THR A O 1
ATOM 585 N N . LEU A 1 73 ? -7.006 4.894 8.024 1.00 95.38 73 LEU A N 1
ATOM 586 C CA . LEU A 1 73 ? -7.911 3.784 8.315 1.00 95.38 73 LEU A CA 1
ATOM 587 C C . LEU A 1 73 ? -7.226 2.718 9.182 1.00 95.38 73 LEU A C 1
ATOM 589 O O . LEU A 1 73 ? -7.800 2.265 10.170 1.00 95.38 73 LEU A O 1
ATOM 593 N N . GLU A 1 74 ? -5.988 2.365 8.838 1.00 94.81 74 GLU A N 1
ATOM 594 C CA . GLU A 1 74 ? -5.179 1.393 9.573 1.00 94.81 74 GLU A CA 1
ATOM 595 C C . GLU A 1 74 ? -4.978 1.803 11.036 1.00 94.81 74 GLU A C 1
ATOM 597 O O . GLU A 1 74 ? -5.252 1.014 11.942 1.00 94.81 74 GLU A O 1
ATOM 602 N N . THR A 1 75 ? -4.585 3.056 11.287 1.00 96.50 75 THR A N 1
ATOM 603 C CA . THR A 1 75 ? -4.387 3.566 12.649 1.00 96.50 75 THR A CA 1
ATOM 604 C C . THR A 1 75 ? -5.682 3.522 13.455 1.00 9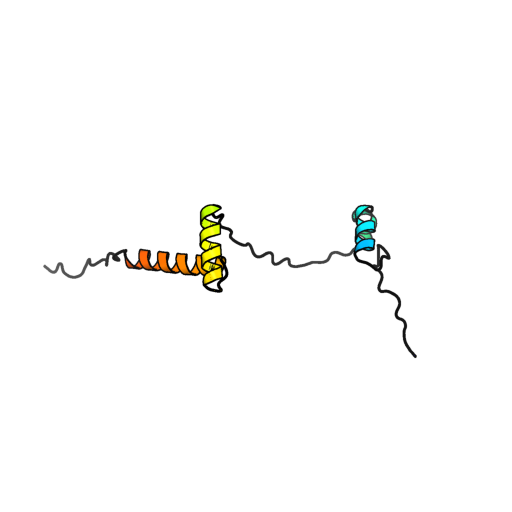6.50 75 THR A C 1
ATOM 606 O O . THR A 1 75 ? -5.674 3.093 14.611 1.00 96.50 75 THR A O 1
ATOM 609 N N . LEU A 1 76 ? -6.810 3.921 12.855 1.00 96.38 76 LEU A N 1
ATOM 610 C CA . LEU A 1 76 ? -8.110 3.868 13.525 1.00 96.38 76 LEU A CA 1
ATOM 611 C C . LEU A 1 76 ? -8.497 2.427 13.888 1.00 96.38 76 LEU A C 1
ATOM 613 O O . LEU A 1 76 ? -8.915 2.168 15.019 1.00 96.38 76 LEU A O 1
ATOM 617 N N . VAL A 1 77 ? -8.345 1.498 12.939 1.00 95.81 77 VAL A N 1
ATOM 618 C CA . VAL A 1 77 ? -8.665 0.078 13.127 1.00 95.81 77 VAL A CA 1
ATOM 619 C C . VAL A 1 77 ? -7.806 -0.525 14.234 1.00 95.81 77 VAL A C 1
ATOM 621 O O . VAL A 1 77 ? -8.354 -1.121 15.164 1.00 95.81 77 VAL A O 1
ATOM 624 N N . ASN A 1 78 ? -6.490 -0.321 14.192 1.00 95.25 78 ASN A N 1
ATOM 625 C CA . ASN A 1 78 ? -5.572 -0.853 15.198 1.00 95.25 78 ASN A CA 1
ATOM 626 C C . ASN A 1 78 ? -5.888 -0.312 16.595 1.00 95.25 78 ASN A C 1
ATOM 628 O O . ASN A 1 78 ? -6.025 -1.091 17.537 1.00 95.25 78 ASN A O 1
ATOM 632 N N . LEU A 1 79 ? -6.101 1.001 16.731 1.00 95.94 79 LEU A N 1
ATOM 633 C CA . LEU A 1 79 ? -6.455 1.619 18.009 1.00 95.94 79 LEU A CA 1
ATOM 634 C C . LEU A 1 79 ? -7.726 0.999 18.611 1.00 95.94 79 LEU A C 1
ATOM 636 O O . LEU A 1 79 ? -7.771 0.665 19.797 1.00 95.94 79 LEU A O 1
ATOM 640 N N . TRP A 1 80 ? -8.771 0.841 17.802 1.00 95.25 80 TRP A N 1
ATOM 641 C CA . TRP A 1 80 ? -10.048 0.300 18.264 1.00 95.25 80 TRP A CA 1
ATOM 642 C C . TRP A 1 80 ? -9.984 -1.181 18.613 1.00 95.25 80 TRP A C 1
ATOM 644 O O . TRP A 1 80 ? -10.585 -1.600 19.609 1.00 95.25 80 TRP A O 1
ATOM 654 N N . LEU A 1 81 ? -9.273 -1.974 17.810 1.00 95.38 81 LEU A N 1
ATOM 655 C CA . LEU A 1 81 ? -9.079 -3.393 18.083 1.00 95.38 81 LEU A CA 1
ATOM 656 C C . LEU A 1 81 ? -8.291 -3.589 19.379 1.00 95.38 81 LEU A C 1
ATOM 658 O O . LEU A 1 81 ? -8.751 -4.346 20.235 1.00 95.38 81 LEU A O 1
ATOM 662 N N . SER A 1 82 ? -7.199 -2.846 19.583 1.00 95.06 82 SER A N 1
ATOM 663 C CA . SER A 1 82 ? -6.406 -2.891 20.819 1.00 95.06 82 SER A CA 1
ATOM 664 C C . SER A 1 82 ? -7.253 -2.567 22.051 1.00 95.06 82 SER A C 1
ATOM 666 O O . SER A 1 82 ? -7.346 -3.386 22.966 1.00 95.06 82 SER A O 1
ATOM 668 N N . GLN A 1 83 ? -8.001 -1.458 22.030 1.00 94.56 83 GLN A N 1
ATOM 669 C CA . GLN A 1 83 ? -8.893 -1.087 23.139 1.00 94.56 83 GLN A CA 1
ATOM 670 C C . GLN A 1 83 ? -9.952 -2.161 23.433 1.00 94.56 83 GLN A C 1
ATOM 672 O O . GLN A 1 83 ? -10.325 -2.401 24.585 1.00 94.56 83 GLN A O 1
ATOM 677 N N . ARG A 1 84 ? -10.487 -2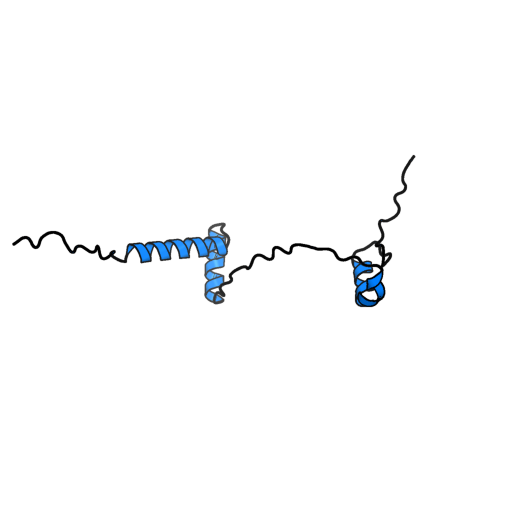.816 22.396 1.00 94.50 84 ARG A N 1
ATOM 678 C CA . ARG A 1 84 ? -11.514 -3.853 22.562 1.00 94.50 84 ARG A CA 1
ATOM 679 C C . ARG A 1 84 ? -10.931 -5.154 23.113 1.00 94.50 84 ARG A C 1
ATOM 681 O O . ARG A 1 84 ? -11.612 -5.818 23.900 1.00 94.50 84 ARG A O 1
ATOM 688 N N . LEU A 1 85 ? -9.701 -5.501 22.735 1.00 94.62 85 LEU A N 1
ATOM 689 C CA . LEU A 1 85 ? -8.964 -6.641 23.282 1.00 94.62 85 LEU A CA 1
ATOM 690 C C . LEU A 1 85 ? -8.620 -6.416 24.760 1.00 94.62 85 LEU A C 1
ATOM 692 O O . LEU A 1 85 ? -8.921 -7.278 25.585 1.00 94.62 85 LEU A O 1
ATOM 696 N N . GLU A 1 86 ? -8.118 -5.235 25.120 1.00 93.25 86 GLU A N 1
ATOM 697 C CA . GLU A 1 86 ? -7.828 -4.861 26.511 1.00 93.25 86 GLU A CA 1
ATOM 698 C C . GLU A 1 86 ? -9.073 -4.939 27.401 1.00 93.25 86 GLU A C 1
ATOM 700 O O . GLU A 1 86 ? -9.063 -5.600 28.440 1.00 93.25 86 GLU A O 1
ATOM 705 N N . ARG A 1 87 ? -10.195 -4.348 26.965 1.00 91.38 87 ARG A N 1
ATOM 706 C CA . ARG A 1 87 ? -11.465 -4.398 27.713 1.00 91.38 87 ARG A CA 1
ATOM 707 C C . ARG A 1 87 ? -11.987 -5.820 27.909 1.00 91.38 87 ARG A C 1
ATOM 709 O O . ARG A 1 87 ? -12.615 -6.102 28.927 1.00 91.38 87 ARG A O 1
ATOM 716 N N . ARG A 1 88 ? -11.782 -6.715 26.937 1.00 86.56 88 ARG A N 1
ATOM 717 C CA . ARG A 1 88 ? -12.169 -8.130 27.065 1.00 86.56 88 ARG A CA 1
ATOM 718 C C . ARG A 1 88 ? -11.271 -8.868 28.049 1.00 86.56 88 ARG A C 1
ATOM 720 O O . ARG A 1 88 ? -11.785 -9.650 28.846 1.00 86.56 88 ARG A O 1
ATOM 727 N N . ASN A 1 89 ? -9.973 -8.594 28.023 1.00 82.31 89 ASN A N 1
ATOM 728 C CA . ASN A 1 89 ? -9.014 -9.202 28.939 1.00 82.31 89 ASN A CA 1
ATOM 729 C C . ASN A 1 89 ? -9.253 -8.743 30.384 1.00 82.31 89 ASN A C 1
ATOM 731 O O . ASN A 1 89 ? -9.284 -9.579 31.280 1.00 82.31 89 ASN A O 1
ATOM 735 N N . ALA A 1 90 ? -9.565 -7.461 30.597 1.00 75.69 90 ALA A N 1
ATOM 736 C CA . ALA A 1 90 ? -9.907 -6.916 31.913 1.00 75.69 90 ALA A CA 1
ATOM 737 C C . ALA A 1 90 ? -11.206 -7.494 32.519 1.00 75.69 90 ALA A C 1
ATOM 739 O O . ALA A 1 90 ? -11.419 -7.408 33.725 1.00 75.69 90 ALA A O 1
ATOM 740 N N . ARG A 1 91 ? -12.089 -8.088 31.702 1.00 64.12 91 ARG A N 1
ATOM 741 C CA . ARG A 1 91 ? -13.361 -8.689 32.147 1.00 64.12 91 ARG A CA 1
ATOM 742 C C . ARG A 1 91 ? -13.265 -10.167 32.515 1.00 64.12 91 ARG A C 1
ATOM 744 O O . ARG A 1 91 ? -14.232 -10.699 33.054 1.00 64.12 91 ARG A O 1
ATOM 751 N N . LYS A 1 92 ? -12.153 -10.852 32.232 1.00 50.09 92 LYS A N 1
ATOM 752 C CA . LYS A 1 92 ? -11.945 -12.216 32.731 1.00 50.09 92 LYS A CA 1
ATOM 753 C C . LYS A 1 92 ? -11.390 -12.121 34.156 1.00 50.09 92 LYS A C 1
ATOM 755 O O . LYS A 1 92 ? -10.232 -11.735 34.298 1.00 50.09 92 LYS A O 1
ATOM 760 N N . PRO A 1 93 ? -12.148 -12.475 35.215 1.00 49.06 93 PRO A N 1
ATOM 761 C CA . PRO A 1 93 ? -11.542 -12.635 36.524 1.00 49.06 93 PRO A CA 1
ATOM 762 C C . PRO A 1 93 ? -10.545 -13.786 36.424 1.00 49.06 93 PRO A C 1
ATOM 764 O O . PRO A 1 93 ? -10.895 -14.931 36.128 1.00 49.06 93 PRO A O 1
ATOM 767 N N . GLN A 1 94 ? -9.279 -13.451 36.634 1.00 53.38 94 GLN A N 1
ATOM 768 C CA . GLN A 1 94 ? -8.211 -14.409 36.812 1.00 53.38 94 GLN A CA 1
ATOM 769 C C . GLN A 1 94 ? -8.592 -15.263 38.020 1.00 53.38 94 GLN A C 1
ATOM 771 O O . GLN A 1 94 ? -8.618 -14.7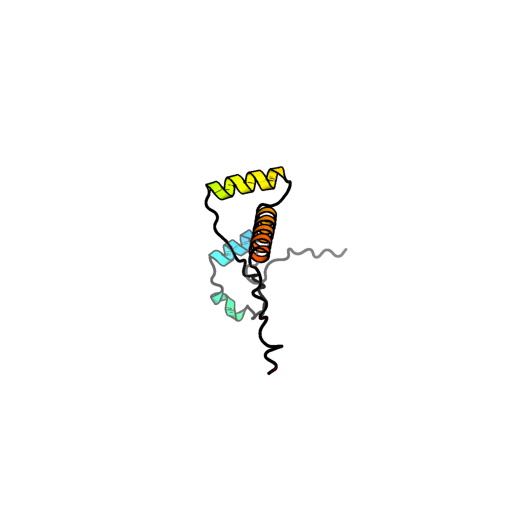69 39.147 1.00 53.38 94 GLN A O 1
ATOM 776 N N . LYS A 1 95 ? -8.960 -16.531 37.785 1.00 50.34 95 LYS A N 1
ATOM 777 C CA . LYS A 1 95 ? -9.075 -17.531 38.849 1.00 50.34 95 LYS A CA 1
ATOM 778 C C . LYS A 1 95 ? -7.712 -17.587 39.540 1.00 50.34 95 LYS A C 1
ATOM 780 O O . LYS A 1 95 ? -6.812 -18.288 39.089 1.00 50.34 95 LYS A O 1
ATOM 785 N N . ARG A 1 96 ? -7.549 -16.803 40.611 1.00 48.19 96 ARG A N 1
ATOM 786 C CA . ARG A 1 96 ? -6.500 -16.993 41.608 1.00 48.19 96 ARG A CA 1
ATOM 787 C C . ARG A 1 96 ? -6.676 -18.421 42.097 1.00 48.19 96 ARG A C 1
ATOM 789 O O . ARG A 1 96 ? -7.682 -18.727 42.732 1.00 48.19 96 ARG A O 1
ATOM 796 N N . GLN A 1 97 ? -5.720 -19.283 41.776 1.00 49.12 97 GLN A N 1
ATOM 797 C CA . GLN A 1 97 ? -5.494 -20.499 42.540 1.00 49.12 97 GLN A CA 1
ATOM 798 C C . GLN A 1 97 ? -5.199 -20.056 43.981 1.00 49.12 97 GLN A C 1
ATOM 800 O O . GLN A 1 97 ? -4.077 -19.715 44.332 1.00 49.12 97 GLN A O 1
ATOM 805 N N . LYS A 1 98 ? -6.249 -19.938 44.794 1.00 54.16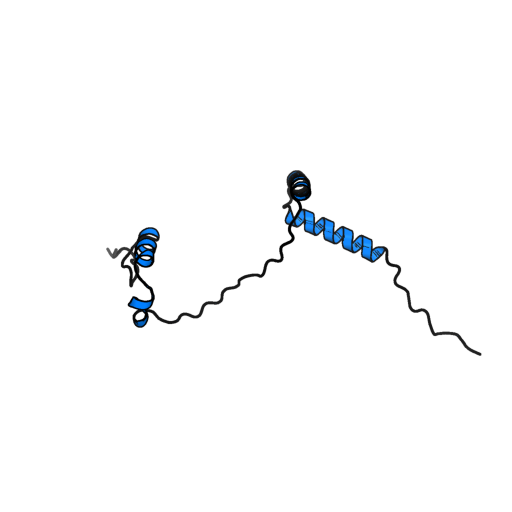 98 LYS A N 1
ATOM 806 C CA . LYS A 1 98 ? -6.172 -20.152 46.233 1.00 54.16 98 LYS A CA 1
ATOM 807 C C . LYS A 1 98 ? -6.490 -21.625 46.413 1.00 54.16 98 LYS A C 1
ATOM 809 O O . LYS A 1 98 ? -7.629 -22.003 46.181 1.00 54.16 98 LYS A O 1
ATOM 814 N N . ASN A 1 99 ? -5.445 -22.401 46.667 1.00 46.06 99 ASN A N 1
ATOM 815 C CA . ASN A 1 99 ? -5.363 -23.752 47.232 1.00 46.06 99 ASN A CA 1
ATOM 816 C C . ASN A 1 99 ? -3.849 -24.042 47.154 1.00 46.06 99 ASN A C 1
ATOM 818 O O . ASN A 1 99 ? -3.309 -24.031 46.057 1.00 46.06 99 ASN A O 1
ATOM 822 N N . VAL A 1 100 ? -3.055 -24.190 48.212 1.00 50.41 100 VAL A N 1
ATOM 823 C CA . VAL A 1 100 ? -3.319 -24.756 49.533 1.00 50.41 100 VAL A CA 1
ATOM 824 C C . VAL A 1 100 ? -2.376 -24.079 50.535 1.00 50.41 100 VAL A C 1
ATOM 826 O O . VAL A 1 100 ? -1.167 -24.277 50.497 1.00 50.41 100 VAL A O 1
ATOM 829 N N . ALA A 1 101 ? -2.938 -23.283 51.432 1.00 50.72 101 ALA A N 1
ATOM 830 C CA . ALA A 1 101 ? -2.422 -23.110 52.780 1.00 50.72 101 ALA A CA 1
ATOM 831 C C . ALA A 1 101 ? -3.659 -23.200 53.679 1.00 50.72 101 ALA A C 1
ATOM 833 O O . ALA A 1 101 ? -4.687 -22.622 53.333 1.00 50.72 101 ALA A O 1
ATOM 834 N N . GLU A 1 102 ? -3.553 -23.966 54.761 1.00 47.78 102 GLU A N 1
ATOM 835 C CA . GLU A 1 102 ? -4.596 -24.222 55.768 1.00 47.78 102 GLU A CA 1
ATOM 836 C C . GLU A 1 102 ? -5.672 -25.254 55.397 1.00 47.78 102 GLU A C 1
ATOM 838 O O . GLU A 1 102 ? -6.858 -24.968 55.269 1.00 47.78 102 GLU A O 1
ATOM 843 N N . ALA A 1 103 ? -5.249 -26.515 55.369 1.00 42.91 103 ALA A N 1
ATOM 844 C CA . ALA A 1 103 ? -5.881 -27.500 56.241 1.00 42.91 103 ALA A CA 1
ATOM 845 C C . ALA A 1 103 ? -4.801 -27.975 57.226 1.00 42.91 103 ALA A C 1
ATOM 847 O O . ALA A 1 103 ? -4.092 -28.943 56.969 1.00 42.91 103 ALA A O 1
ATOM 848 N N . SER A 1 104 ? -4.609 -27.207 58.301 1.00 50.31 104 SER A N 1
ATOM 849 C CA . SER A 1 104 ? -4.000 -27.720 59.528 1.00 50.31 104 SER A CA 1
ATOM 850 C C . SER A 1 104 ? -5.107 -28.404 60.312 1.00 50.31 104 SER A C 1
ATOM 852 O O . SER A 1 104 ? -6.047 -27.715 60.706 1.00 50.31 104 SER A O 1
ATOM 854 N N . GLN A 1 105 ? -4.994 -29.715 60.512 1.00 44.84 105 GLN A N 1
ATOM 855 C CA . GLN A 1 105 ? -5.386 -30.465 61.713 1.00 44.84 105 GLN A CA 1
ATOM 856 C C . GLN A 1 105 ? -5.077 -31.946 61.510 1.00 44.84 105 GLN A C 1
ATOM 858 O O . GLN A 1 105 ? -5.420 -32.474 60.430 1.00 44.84 105 GLN A O 1
#